Protein AF-A0A8S0U1Q3-F1 (afdb_monomer_lite)

InterPro domains:
  IPR002132 Large ribosomal subunit protein uL5 [PTHR11994] (1-74)
  IPR022803 Large ribosomal subunit protein uL5 domain superfamily [G3DSA:3.30.1440.10] (1-74)
  IPR022803 Large ribosomal subunit protein uL5 domain superfamily [SSF55282] (2-72)
  IPR031309 Large ribosomal subunit protein uL5, C-terminal [PF00673] (2-58)

Radius of gyration: 16.84 Å; chains: 1; bounding box: 45×20×43 Å

Sequence (74 aa):
MQLLESGLKVKEYELLRRNFSETGCFGFGIQEHIDLGIKYDPSTGIYDMDFYVVLECPGYRVGHRSRCNSRIGI

Foldseek 3Di:
DLQVVLVCVLVVVDDDPVQADPQRKGKDKDQFCVSSVDDDDPVVDTGIDMDIGDDDDPPCVLCVDPPNRDDDDD

Structure (mmCIF, N/CA/C/O backbone):
data_AF-A0A8S0U1Q3-F1
#
_entry.id   AF-A0A8S0U1Q3-F1
#
loop_
_atom_site.group_PDB
_atom_site.id
_atom_site.type_symbol
_atom_site.label_atom_id
_atom_site.label_alt_id
_atom_site.label_comp_id
_atom_site.label_asym_id
_atom_site.label_entity_id
_atom_site.label_seq_id
_atom_site.pdbx_PDB_ins_code
_atom_site.Cartn_x
_atom_site.Cartn_y
_atom_site.Cartn_z
_atom_site.occupancy
_atom_site.B_iso_or_equiv
_atom_site.auth_seq_id
_atom_site.auth_comp_id
_atom_site.auth_asym_id
_atom_site.auth_atom_id
_atom_site.pdbx_PDB_model_num
ATOM 1 N N . MET A 1 1 ? -3.410 9.857 -3.296 1.00 69.19 1 MET A N 1
ATOM 2 C CA . MET A 1 1 ? -2.561 10.045 -2.097 1.00 69.19 1 MET A CA 1
ATOM 3 C C . MET A 1 1 ? -3.377 9.935 -0.815 1.00 69.19 1 MET A C 1
ATOM 5 O O . MET A 1 1 ? -3.038 9.090 -0.008 1.00 69.19 1 MET A O 1
ATOM 9 N N . GLN A 1 2 ? -4.491 10.666 -0.681 1.00 82.38 2 GLN A N 1
ATOM 10 C CA . GLN A 1 2 ? -5.333 10.668 0.532 1.00 82.38 2 GLN A CA 1
ATOM 11 C C . GLN A 1 2 ? -5.731 9.274 1.055 1.00 82.38 2 GLN A C 1
ATOM 13 O O . GLN A 1 2 ? -5.634 9.029 2.247 1.00 82.38 2 GLN A O 1
ATOM 18 N N . LEU A 1 3 ? -6.114 8.335 0.179 1.00 85.81 3 LEU A N 1
ATOM 19 C CA . LEU A 1 3 ? -6.513 6.985 0.606 1.00 85.81 3 LEU A CA 1
ATOM 20 C C . LEU A 1 3 ? -5.367 6.194 1.261 1.00 85.81 3 LEU A C 1
ATOM 22 O O . LEU A 1 3 ? -5.573 5.535 2.275 1.00 85.81 3 LEU A O 1
ATOM 26 N N . LEU A 1 4 ? -4.162 6.272 0.690 1.00 87.88 4 LEU A N 1
ATOM 27 C CA . LEU A 1 4 ? -2.990 5.576 1.223 1.00 87.88 4 LEU A CA 1
ATOM 28 C C . LEU A 1 4 ? -2.551 6.188 2.556 1.00 87.88 4 LEU A C 1
ATOM 30 O O . LEU A 1 4 ? -2.215 5.459 3.480 1.00 87.88 4 LEU A O 1
ATOM 34 N N . GLU A 1 5 ? -2.581 7.515 2.657 1.00 89.62 5 GLU A N 1
ATOM 35 C CA . GLU A 1 5 ? -2.253 8.242 3.885 1.00 89.62 5 GLU A CA 1
ATOM 36 C C . GLU A 1 5 ? -3.221 7.893 5.022 1.00 89.62 5 GLU A C 1
ATOM 38 O O . GLU A 1 5 ? -2.778 7.540 6.114 1.00 89.62 5 GLU A O 1
ATOM 43 N N . SER A 1 6 ? -4.532 7.884 4.752 1.00 88.62 6 SER A N 1
ATOM 44 C CA . SER A 1 6 ? -5.535 7.413 5.712 1.00 88.62 6 SER A CA 1
ATOM 45 C C . SER A 1 6 ? -5.284 5.963 6.124 1.00 88.62 6 SER A C 1
ATOM 47 O O . SER A 1 6 ? -5.285 5.663 7.312 1.00 88.62 6 SER A O 1
ATOM 49 N N . GLY A 1 7 ? -5.009 5.068 5.168 1.00 89.31 7 GLY A N 1
ATOM 50 C CA . GLY A 1 7 ? -4.749 3.658 5.465 1.00 89.31 7 GLY A CA 1
ATOM 51 C C . GLY A 1 7 ? -3.485 3.429 6.302 1.00 89.31 7 GLY A C 1
ATOM 52 O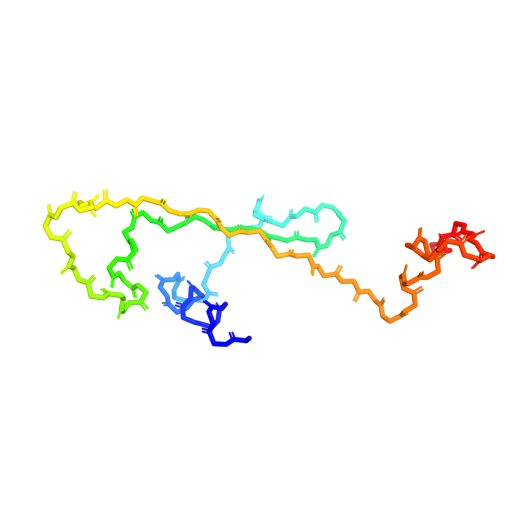 O . GLY A 1 7 ? -3.499 2.625 7.231 1.00 89.31 7 GLY A O 1
ATOM 53 N N . LEU A 1 8 ? -2.408 4.170 6.029 1.00 90.81 8 LEU A N 1
ATOM 54 C CA . LEU A 1 8 ? -1.175 4.113 6.822 1.00 90.81 8 LEU A CA 1
ATOM 55 C C . LEU A 1 8 ? -1.369 4.689 8.225 1.00 90.81 8 LEU A C 1
ATOM 57 O O . LEU A 1 8 ? -0.806 4.158 9.179 1.00 90.81 8 LEU A O 1
ATOM 61 N N . LYS A 1 9 ? -2.203 5.723 8.370 1.00 90.31 9 LYS A N 1
ATOM 62 C CA . LYS A 1 9 ? -2.549 6.293 9.674 1.00 90.31 9 LYS A CA 1
ATOM 63 C C . LYS A 1 9 ? -3.273 5.286 10.572 1.00 90.31 9 LYS A C 1
ATOM 65 O O . LYS A 1 9 ? -2.971 5.235 11.758 1.00 90.31 9 LYS A O 1
ATOM 70 N N . VAL A 1 10 ? -4.164 4.461 10.013 1.00 89.56 10 VAL A N 1
ATOM 71 C CA . VAL A 1 10 ? -4.836 3.362 10.743 1.00 89.56 10 VAL A CA 1
ATOM 72 C C . VAL A 1 10 ? -3.833 2.313 11.234 1.00 89.56 10 VAL A C 1
ATOM 74 O O . VAL A 1 10 ? -4.034 1.693 12.272 1.00 89.56 10 VAL A O 1
ATOM 77 N N . LYS A 1 11 ? -2.723 2.131 10.515 1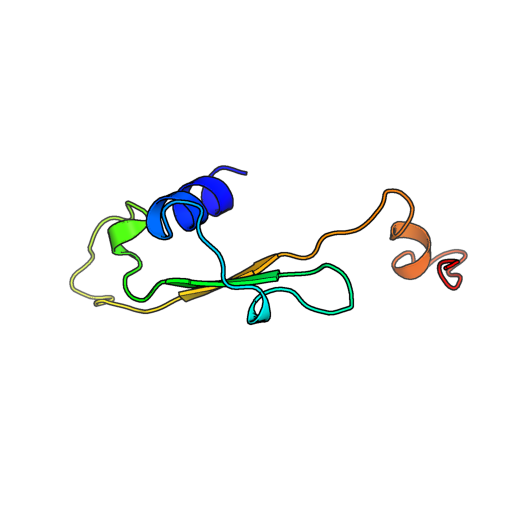.00 89.38 11 LYS A N 1
ATOM 78 C CA . LYS A 1 11 ? -1.613 1.254 10.916 1.00 89.38 11 LYS A CA 1
ATOM 79 C C . LYS A 1 11 ? -0.531 1.954 11.736 1.00 89.38 11 LYS A C 1
ATOM 81 O O . LYS A 1 11 ? 0.549 1.397 11.878 1.00 89.38 11 LYS A O 1
ATOM 86 N N . GLU A 1 12 ? -0.786 3.165 12.231 1.00 90.50 12 GLU A N 1
ATOM 87 C CA . GLU A 1 12 ? 0.185 3.958 13.001 1.00 90.50 12 GLU A CA 1
ATOM 88 C C . GLU A 1 12 ? 1.524 4.167 12.267 1.00 90.50 12 GLU A C 1
ATOM 90 O O . GLU A 1 12 ? 2.558 4.408 12.879 1.00 90.50 12 GLU A O 1
ATOM 95 N N . TYR A 1 13 ? 1.504 4.106 10.930 1.00 90.56 13 TYR A N 1
ATOM 96 C CA . TYR A 1 13 ? 2.689 4.121 10.067 1.00 90.56 13 TYR A CA 1
ATOM 97 C C . TYR A 1 13 ? 3.685 2.974 10.314 1.00 90.56 13 TYR A C 1
ATOM 99 O O . TYR A 1 13 ? 4.819 3.031 9.834 1.00 90.56 13 TYR A O 1
ATOM 107 N N . GLU A 1 14 ? 3.263 1.902 10.983 1.00 91.75 14 GLU A N 1
ATOM 108 C CA . GLU A 1 14 ? 4.079 0.719 11.221 1.00 91.75 14 GLU A CA 1
ATOM 109 C C . GLU A 1 14 ? 3.699 -0.425 10.274 1.00 91.75 14 GLU A C 1
ATOM 111 O O . GLU A 1 14 ? 2.544 -0.838 10.154 1.00 91.75 14 GLU A O 1
ATOM 116 N N . LEU A 1 15 ? 4.704 -0.973 9.590 1.00 92.19 15 LEU A N 1
ATOM 117 C CA . LEU A 1 15 ? 4.561 -2.128 8.708 1.00 92.19 15 LEU A CA 1
ATOM 118 C C . LEU A 1 15 ? 5.638 -3.159 9.028 1.00 92.19 15 LEU A C 1
ATOM 120 O O . LEU A 1 15 ? 6.806 -2.832 9.243 1.00 92.19 15 LEU A O 1
ATOM 124 N N . LEU A 1 16 ? 5.257 -4.435 9.016 1.00 92.44 16 LEU A N 1
ATOM 125 C CA . LEU A 1 16 ? 6.200 -5.523 9.246 1.00 92.44 16 LEU A CA 1
ATOM 126 C C . LEU A 1 16 ? 7.041 -5.763 7.992 1.00 92.44 16 LEU A C 1
ATOM 128 O O . LEU A 1 16 ? 6.566 -5.642 6.866 1.00 92.44 16 LEU A O 1
ATOM 132 N N . ARG A 1 17 ? 8.282 -6.225 8.173 1.00 91.94 17 ARG A N 1
ATOM 133 C CA . ARG A 1 17 ? 9.190 -6.520 7.051 1.00 91.94 17 ARG A CA 1
ATOM 134 C C . ARG A 1 17 ? 8.608 -7.520 6.040 1.00 91.94 17 ARG A C 1
ATOM 136 O O . ARG A 1 17 ? 8.874 -7.402 4.853 1.00 91.94 17 ARG A O 1
ATOM 143 N N . ARG A 1 18 ? 7.779 -8.465 6.497 1.00 92.62 18 ARG A N 1
ATOM 144 C CA . ARG A 1 18 ? 7.102 -9.464 5.646 1.00 92.62 18 ARG A CA 1
ATOM 145 C C . ARG A 1 18 ? 6.076 -8.874 4.673 1.00 92.62 18 ARG A C 1
ATOM 147 O O . ARG A 1 18 ? 5.683 -9.549 3.734 1.00 92.62 18 ARG A O 1
ATOM 154 N N . ASN A 1 19 ? 5.612 -7.650 4.922 1.00 91.56 19 ASN A N 1
ATOM 155 C CA . ASN A 1 19 ? 4.653 -6.961 4.062 1.00 91.56 19 ASN A CA 1
ATOM 156 C C . ASN A 1 19 ? 5.310 -6.379 2.805 1.00 91.56 19 ASN A C 1
ATOM 158 O O . ASN A 1 19 ? 4.600 -5.975 1.886 1.00 91.56 19 ASN A O 1
ATOM 162 N N . PHE A 1 20 ? 6.644 -6.340 2.763 1.00 94.38 20 PHE A N 1
ATOM 163 C CA . PHE A 1 20 ? 7.416 -5.883 1.619 1.00 94.38 20 PHE A CA 1
ATOM 164 C C . PHE A 1 20 ? 7.806 -7.073 0.746 1.00 94.38 20 PHE A C 1
ATOM 166 O O . PHE A 1 20 ? 8.391 -8.050 1.215 1.00 94.38 20 PHE A O 1
ATOM 173 N N . SER A 1 21 ? 7.475 -6.974 -0.536 1.00 93.19 21 SER A N 1
ATOM 174 C CA . SER A 1 21 ? 7.858 -7.942 -1.560 1.00 93.19 21 SER A CA 1
ATOM 175 C C . SER A 1 21 ? 9.270 -7.679 -2.082 1.00 93.19 21 SER A C 1
ATOM 177 O O . SER A 1 21 ? 9.787 -6.563 -2.000 1.00 93.19 21 SER A O 1
ATOM 179 N N . GLU A 1 22 ? 9.880 -8.699 -2.684 1.00 89.44 22 GLU A N 1
ATOM 180 C CA . GLU A 1 22 ? 11.209 -8.597 -3.303 1.00 89.44 22 GLU A CA 1
ATOM 181 C C . GLU A 1 22 ? 11.246 -7.608 -4.479 1.00 89.44 22 GLU A C 1
ATOM 183 O O . GLU A 1 22 ? 12.286 -7.022 -4.763 1.00 89.44 22 GLU A O 1
ATOM 188 N N . THR A 1 23 ? 10.104 -7.372 -5.134 1.00 86.44 23 THR A N 1
ATOM 189 C CA . THR A 1 23 ? 9.966 -6.412 -6.239 1.00 86.44 23 THR A CA 1
ATOM 190 C C . THR A 1 23 ? 9.822 -4.961 -5.768 1.00 86.44 23 THR A C 1
ATOM 192 O O . THR A 1 23 ? 9.690 -4.066 -6.597 1.00 86.44 23 THR A O 1
ATOM 195 N N . GLY A 1 24 ? 9.833 -4.704 -4.453 1.00 86.56 24 GLY A N 1
ATOM 196 C CA . GLY A 1 24 ? 9.702 -3.361 -3.877 1.00 86.56 24 GLY A CA 1
ATOM 197 C C . GLY A 1 24 ? 8.258 -2.884 -3.695 1.00 86.56 24 GLY A C 1
ATOM 198 O O . GLY A 1 24 ? 8.036 -1.769 -3.233 1.00 86.56 24 GLY A O 1
ATOM 199 N N . CYS A 1 25 ? 7.267 -3.720 -4.011 1.00 92.88 25 CYS A N 1
ATOM 200 C CA . CYS A 1 25 ? 5.861 -3.457 -3.698 1.00 92.88 25 CYS A CA 1
ATOM 201 C C . CYS A 1 25 ? 5.554 -3.847 -2.247 1.00 92.88 25 CYS A C 1
ATOM 203 O O . CYS A 1 25 ? 6.238 -4.699 -1.670 1.00 92.88 25 CYS A O 1
ATOM 205 N N . PHE A 1 26 ? 4.503 -3.283 -1.663 1.00 94.62 26 PHE A N 1
ATOM 206 C CA . PHE A 1 26 ? 4.072 -3.648 -0.313 1.00 94.62 26 PHE A CA 1
ATOM 207 C C . PHE A 1 26 ? 2.555 -3.632 -0.188 1.00 94.62 26 PHE A C 1
ATOM 209 O O . PHE A 1 26 ? 1.861 -3.002 -0.982 1.00 94.62 26 PHE A O 1
ATOM 216 N N . GLY A 1 27 ? 2.031 -4.321 0.820 1.00 93.88 27 GLY A N 1
ATOM 217 C CA . GLY A 1 27 ? 0.598 -4.333 1.086 1.00 93.88 27 GLY A CA 1
ATOM 218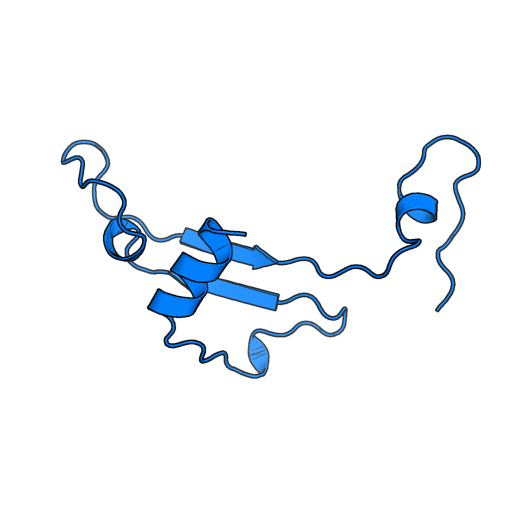 C C . GLY A 1 27 ? 0.268 -4.482 2.560 1.00 93.88 27 GLY A C 1
ATOM 219 O O . GLY A 1 27 ? 1.079 -4.971 3.348 1.00 93.88 27 GLY A O 1
ATOM 220 N N . PHE A 1 28 ? -0.924 -4.046 2.943 1.00 93.38 28 PHE A N 1
ATOM 221 C CA . PHE A 1 28 ? -1.435 -4.149 4.304 1.00 93.38 28 PHE A CA 1
ATOM 222 C C . PHE A 1 28 ? -2.960 -4.254 4.297 1.00 93.38 28 PHE A C 1
ATOM 224 O O . PHE A 1 28 ? -3.620 -3.654 3.455 1.00 93.38 28 PHE A O 1
ATOM 231 N N . GLY A 1 29 ? -3.505 -5.006 5.251 1.00 91.56 29 GLY A N 1
ATOM 232 C CA . GLY A 1 29 ? -4.947 -5.171 5.429 1.00 91.56 29 GLY A CA 1
ATOM 233 C C . GLY A 1 29 ? -5.487 -4.321 6.574 1.00 91.56 29 GLY A C 1
ATOM 234 O O . GLY A 1 29 ? -4.829 -4.172 7.610 1.00 91.56 29 GLY A O 1
ATOM 235 N N . ILE A 1 30 ? -6.685 -3.779 6.396 1.00 90.25 30 ILE A N 1
ATOM 236 C CA . ILE A 1 30 ? -7.477 -3.074 7.402 1.00 90.25 30 ILE A CA 1
ATOM 237 C C . ILE A 1 30 ? -8.698 -3.940 7.709 1.00 90.25 30 ILE A C 1
ATOM 239 O O . ILE A 1 30 ? -9.418 -4.318 6.793 1.00 90.25 30 ILE A O 1
ATOM 243 N N . GLN A 1 31 ? -8.920 -4.256 8.984 1.00 86.19 31 GLN A N 1
ATOM 244 C CA . GLN A 1 31 ? -10.058 -5.083 9.401 1.00 86.19 31 GLN A CA 1
ATOM 245 C C . GLN A 1 31 ? -11.375 -4.306 9.358 1.00 86.19 31 GLN A C 1
ATOM 247 O O . GLN A 1 31 ? -12.395 -4.846 8.965 1.00 86.19 31 GLN A O 1
ATOM 252 N N . GLU A 1 32 ? -11.369 -3.017 9.692 1.00 87.00 32 GLU A N 1
ATOM 253 C CA . GLU A 1 32 ? -12.595 -2.224 9.704 1.00 87.00 32 GLU A CA 1
ATOM 254 C C . GLU A 1 32 ? -12.457 -1.011 8.790 1.00 87.00 32 GLU A C 1
ATOM 256 O O . GLU A 1 32 ? -11.700 -0.078 9.052 1.00 87.00 32 GLU A O 1
ATOM 261 N N . HIS A 1 33 ? -13.232 -0.974 7.706 1.00 84.19 33 HIS A N 1
ATOM 262 C CA . HIS A 1 33 ? -13.263 0.204 6.832 1.00 84.19 33 HIS A CA 1
ATOM 263 C C . HIS A 1 33 ? -13.778 1.481 7.531 1.00 84.19 33 HIS A C 1
ATOM 265 O O . HIS A 1 33 ? -13.631 2.576 6.987 1.00 84.19 33 HIS A O 1
ATOM 271 N N . ILE A 1 34 ? -14.385 1.365 8.717 1.00 85.69 34 ILE A N 1
ATOM 272 C CA . ILE A 1 34 ? -14.836 2.505 9.527 1.00 85.69 34 ILE A CA 1
ATOM 273 C C . ILE A 1 34 ? -13.635 3.364 9.952 1.00 85.69 34 ILE A C 1
ATOM 275 O O . ILE A 1 34 ? -13.729 4.593 9.942 1.00 85.69 34 ILE A O 1
ATOM 279 N N . ASP A 1 35 ? -12.480 2.743 10.209 1.00 83.00 35 ASP A N 1
ATOM 280 C CA . ASP A 1 35 ? -11.244 3.439 10.588 1.00 83.00 35 ASP A CA 1
ATOM 281 C C . ASP A 1 35 ? -10.710 4.356 9.476 1.00 83.00 35 ASP A C 1
ATOM 283 O O . ASP A 1 35 ? -9.997 5.327 9.736 1.00 83.00 35 ASP A O 1
ATOM 287 N N . LEU A 1 36 ? -11.101 4.104 8.221 1.00 82.25 36 LEU A N 1
ATOM 288 C CA . LEU A 1 36 ? -10.781 4.965 7.077 1.00 82.25 36 LEU A CA 1
ATOM 289 C C . LEU A 1 36 ? -11.627 6.254 7.042 1.00 82.25 36 LEU A C 1
ATOM 291 O O . LEU A 1 36 ? -11.414 7.096 6.167 1.00 82.25 36 LEU A O 1
ATOM 295 N N . GLY A 1 37 ? -12.579 6.429 7.967 1.00 78.69 37 GLY A N 1
ATOM 296 C CA . GLY A 1 37 ? -13.467 7.593 8.041 1.00 78.69 37 GLY A CA 1
ATOM 297 C C . GLY A 1 37 ? -14.660 7.532 7.083 1.00 78.69 37 GLY A C 1
ATOM 298 O O . GLY A 1 37 ? -15.299 8.553 6.815 1.00 78.69 37 GLY A O 1
ATOM 299 N N . ILE A 1 38 ? -14.962 6.349 6.544 1.00 82.69 38 ILE A N 1
ATOM 300 C CA . ILE A 1 38 ? -16.138 6.115 5.704 1.00 82.69 38 ILE A CA 1
ATOM 301 C C . ILE A 1 38 ? -17.373 6.050 6.611 1.00 82.69 38 ILE A C 1
ATOM 303 O O . ILE A 1 38 ? -17.340 5.457 7.688 1.00 82.69 38 ILE A O 1
ATOM 307 N N . LYS A 1 39 ? -18.477 6.680 6.188 1.00 82.50 39 LYS A N 1
ATOM 308 C CA . LYS A 1 39 ? -19.731 6.623 6.946 1.00 82.50 39 LYS A CA 1
ATOM 309 C C . LYS A 1 39 ? -20.212 5.180 7.054 1.00 82.50 39 LYS A C 1
ATOM 311 O O . LYS A 1 39 ? -20.311 4.486 6.047 1.00 82.50 39 LYS A O 1
ATOM 316 N N . TYR A 1 40 ? -20.577 4.792 8.269 1.00 82.69 40 TYR A N 1
ATOM 317 C CA . TYR A 1 40 ? -21.246 3.528 8.522 1.00 82.69 40 TYR A CA 1
ATOM 318 C C . TYR A 1 40 ? -22.625 3.511 7.850 1.00 82.69 40 TYR A C 1
ATOM 320 O O . TYR A 1 40 ? -23.448 4.398 8.091 1.00 82.69 40 TYR A O 1
ATOM 328 N N . ASP A 1 41 ? -22.868 2.491 7.030 1.00 82.75 41 ASP A N 1
ATOM 329 C C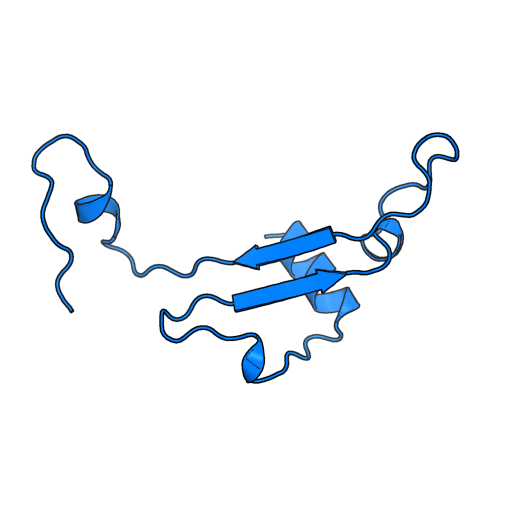A . ASP A 1 41 ? -24.178 2.164 6.476 1.00 82.75 41 ASP A CA 1
ATOM 330 C C . ASP A 1 41 ? -24.600 0.779 7.013 1.00 82.75 41 ASP A C 1
ATOM 332 O O . ASP A 1 41 ? -23.912 -0.214 6.747 1.00 82.75 41 ASP A O 1
ATOM 336 N N . PRO A 1 42 ? -25.708 0.685 7.778 1.00 83.75 42 PRO A N 1
ATOM 337 C CA . PRO A 1 42 ? -26.186 -0.574 8.351 1.00 83.75 42 PRO A CA 1
ATOM 338 C C . PRO A 1 42 ? -26.489 -1.661 7.313 1.00 83.75 42 PRO A C 1
ATOM 340 O O . PRO A 1 42 ? -26.526 -2.837 7.666 1.00 83.75 42 PRO A O 1
ATOM 343 N N . SER A 1 43 ? -26.740 -1.284 6.055 1.00 87.38 43 SER A N 1
ATOM 344 C CA . SER A 1 43 ? -27.035 -2.234 4.979 1.00 87.38 43 SER A CA 1
ATOM 345 C C . SER A 1 43 ? -25.792 -2.972 4.471 1.00 87.38 43 SER A C 1
ATOM 347 O O . SER A 1 43 ? -25.889 -4.133 4.077 1.00 87.38 43 SER A O 1
ATOM 349 N N . THR A 1 44 ? -24.626 -2.326 4.520 1.00 82.31 44 THR A N 1
ATOM 350 C CA . THR A 1 44 ? -23.351 -2.860 4.017 1.00 82.31 44 THR A CA 1
ATOM 351 C C . THR A 1 44 ? -22.597 -3.662 5.077 1.00 82.31 44 THR A C 1
ATOM 353 O O . THR A 1 44 ? -21.873 -4.594 4.738 1.00 82.31 44 THR A O 1
ATOM 356 N N . GLY A 1 45 ? -22.778 -3.324 6.358 1.00 83.31 45 GLY A N 1
ATOM 357 C CA 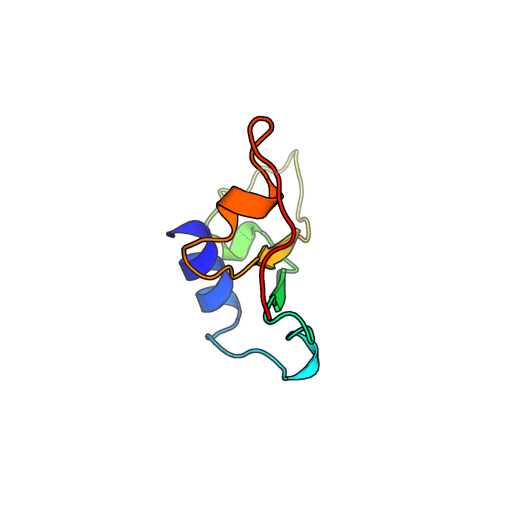. GLY A 1 45 ? -22.083 -3.971 7.475 1.00 83.31 45 GLY A CA 1
ATOM 358 C C . GLY A 1 45 ? -20.606 -3.573 7.594 1.00 83.31 45 GLY A C 1
ATOM 359 O O . GLY A 1 45 ? -20.130 -2.703 6.871 1.00 83.31 45 GLY A O 1
ATOM 360 N N . ILE A 1 46 ? -19.888 -4.188 8.543 1.00 87.50 46 ILE A N 1
ATOM 361 C CA . ILE A 1 46 ? -18.436 -4.019 8.734 1.00 87.50 46 ILE A CA 1
ATOM 362 C C . ILE A 1 46 ? -17.720 -4.994 7.807 1.00 87.50 46 ILE A C 1
ATOM 364 O O . ILE A 1 46 ? -18.088 -6.166 7.740 1.00 87.50 46 ILE A O 1
ATOM 368 N N . TYR A 1 47 ? -16.719 -4.503 7.088 1.00 86.56 47 TYR A N 1
ATOM 369 C CA . TYR A 1 47 ? -15.940 -5.316 6.169 1.00 86.56 47 TYR A CA 1
ATOM 370 C C . TYR A 1 47 ? -14.472 -4.902 6.165 1.00 86.56 47 TYR A C 1
ATOM 372 O O . TYR A 1 47 ? -14.149 -3.711 6.292 1.00 86.56 47 TYR A O 1
ATOM 380 N N . ASP A 1 48 ? -13.643 -5.923 5.980 1.00 88.81 48 ASP A N 1
ATOM 381 C CA . ASP A 1 48 ? -12.197 -5.865 5.859 1.00 88.81 48 ASP A CA 1
ATOM 382 C C . ASP A 1 48 ? -11.799 -5.465 4.427 1.00 88.81 48 ASP A C 1
ATOM 384 O O . ASP A 1 48 ? -12.503 -5.740 3.450 1.00 88.81 48 ASP A O 1
ATOM 388 N N . MET A 1 49 ? -10.643 -4.821 4.290 1.00 89.31 49 MET A N 1
ATOM 389 C CA . MET A 1 49 ? -10.055 -4.435 3.010 1.00 89.31 49 MET A CA 1
ATOM 390 C C . MET A 1 49 ? -8.554 -4.708 2.996 1.00 89.31 49 MET A C 1
ATOM 392 O O . MET A 1 49 ? -7.854 -4.385 3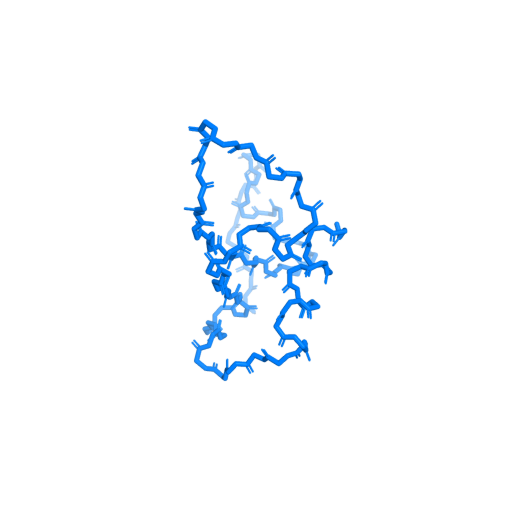.953 1.00 89.31 49 MET A O 1
ATOM 396 N N . ASP A 1 50 ? -8.038 -5.168 1.860 1.00 90.88 50 ASP A N 1
ATOM 397 C CA . ASP A 1 50 ? -6.602 -5.284 1.621 1.00 90.88 50 ASP A CA 1
ATOM 398 C C . ASP A 1 50 ? -6.110 -4.213 0.646 1.00 90.88 50 ASP A C 1
ATOM 400 O O . ASP A 1 50 ? -6.680 -3.995 -0.424 1.00 90.88 50 ASP A O 1
ATOM 404 N N . PHE A 1 51 ? -5.006 -3.561 1.004 1.00 90.62 51 PHE A N 1
ATOM 405 C CA . PHE A 1 51 ? -4.304 -2.607 0.158 1.00 90.62 51 PHE A CA 1
ATOM 406 C C . PHE A 1 51 ? -3.036 -3.241 -0.396 1.00 90.62 51 PHE A C 1
ATOM 408 O O . PHE A 1 51 ? -2.225 -3.791 0.350 1.00 90.62 51 PHE A O 1
ATOM 415 N N . TYR A 1 52 ? -2.827 -3.096 -1.702 1.00 93.44 52 TYR A N 1
ATOM 416 C CA . TYR A 1 52 ? -1.576 -3.442 -2.365 1.00 93.44 52 TYR A CA 1
ATOM 417 C C . TYR A 1 52 ? -1.063 -2.235 -3.145 1.00 93.44 52 TYR A C 1
ATOM 419 O O . TYR A 1 52 ? -1.762 -1.677 -3.992 1.00 93.44 52 TYR A O 1
ATOM 427 N N . VAL A 1 53 ? 0.155 -1.812 -2.827 1.00 93.31 53 VAL A N 1
ATOM 428 C CA . VAL A 1 53 ? 0.801 -0.629 -3.383 1.00 93.31 53 VAL A CA 1
ATOM 429 C C . VAL A 1 53 ? 1.961 -1.072 -4.260 1.00 93.31 53 VAL A C 1
ATOM 431 O O . VAL A 1 53 ? 2.918 -1.698 -3.796 1.00 93.31 53 VAL A O 1
ATOM 434 N N . VAL A 1 54 ? 1.872 -0.706 -5.536 1.00 92.88 54 VAL A N 1
ATOM 435 C CA . VAL A 1 54 ? 2.913 -0.948 -6.533 1.00 92.88 54 VAL A CA 1
ATOM 436 C C . VAL A 1 54 ? 3.798 0.289 -6.629 1.00 92.88 54 VAL A C 1
ATOM 438 O O . VAL A 1 54 ? 3.315 1.383 -6.924 1.00 92.88 54 VAL A O 1
ATOM 441 N N . LEU A 1 55 ? 5.090 0.114 -6.357 1.00 91.00 55 LEU A N 1
ATOM 442 C CA . LEU A 1 55 ? 6.103 1.151 -6.529 1.00 91.00 55 LEU A CA 1
ATOM 443 C C . LEU A 1 55 ? 6.881 0.868 -7.813 1.00 91.00 55 LEU A C 1
ATOM 445 O O . LEU A 1 55 ? 7.466 -0.201 -7.962 1.00 91.00 55 LEU A O 1
ATOM 449 N N . GLU A 1 56 ? 6.909 1.834 -8.728 1.00 90.75 56 GLU A N 1
ATOM 450 C CA . GLU A 1 56 ? 7.640 1.734 -9.992 1.00 90.75 56 GLU A CA 1
ATOM 451 C C . GLU A 1 56 ? 8.550 2.944 -10.187 1.00 90.75 56 GLU A C 1
ATOM 453 O O . GLU A 1 56 ? 8.192 4.083 -9.870 1.00 90.75 56 GLU A O 1
ATOM 458 N N . CYS A 1 57 ? 9.729 2.705 -10.760 1.00 89.19 57 CYS A N 1
ATOM 459 C CA . CYS A 1 57 ? 10.615 3.784 -11.170 1.00 89.19 57 CYS A CA 1
ATOM 460 C C . CYS A 1 57 ? 10.073 4.485 -12.432 1.00 89.19 57 CYS A C 1
ATOM 462 O O . CYS A 1 57 ? 9.467 3.845 -13.303 1.00 89.19 57 CYS A O 1
ATOM 464 N N . PRO A 1 58 ? 10.354 5.789 -12.615 1.00 89.00 58 PRO A N 1
ATOM 465 C CA . PRO A 1 58 ? 10.111 6.458 -13.887 1.00 89.00 58 PRO A CA 1
ATOM 466 C C . PRO A 1 58 ? 10.792 5.694 -15.034 1.00 89.00 58 PRO A C 1
ATOM 468 O O . PRO A 1 58 ? 11.988 5.426 -14.983 1.00 89.00 58 PRO A O 1
ATOM 471 N N . GLY A 1 59 ? 10.031 5.326 -16.069 1.00 90.19 59 GLY A N 1
ATOM 472 C CA . GLY A 1 59 ? 10.529 4.538 -17.210 1.00 90.19 59 GLY A CA 1
ATOM 473 C C . GLY A 1 59 ? 9.847 3.179 -17.399 1.00 90.19 59 GLY A C 1
ATOM 474 O O . GLY A 1 59 ? 9.882 2.638 -18.506 1.00 90.19 59 GLY A O 1
ATOM 475 N N . TYR A 1 60 ? 9.114 2.685 -16.395 1.00 91.38 60 TYR A N 1
ATOM 476 C CA . TYR A 1 60 ? 8.373 1.415 -16.479 1.00 91.38 60 TYR A CA 1
ATOM 477 C C . TYR A 1 60 ? 7.312 1.379 -17.592 1.00 91.38 60 TYR A C 1
ATOM 479 O O . TYR A 1 60 ? 7.002 0.321 -18.140 1.00 91.38 60 TYR A O 1
ATOM 487 N N . ARG A 1 61 ? 6.854 2.547 -18.072 1.00 92.75 61 ARG A N 1
ATOM 488 C CA . ARG A 1 61 ? 5.967 2.666 -19.245 1.00 92.75 61 ARG A CA 1
ATOM 489 C C . ARG A 1 61 ? 6.467 1.896 -20.477 1.00 92.75 61 ARG A C 1
ATOM 491 O O . ARG A 1 61 ? 5.649 1.481 -21.295 1.00 92.75 61 ARG A O 1
ATOM 498 N N . VAL A 1 62 ? 7.778 1.710 -20.637 1.00 93.44 62 VAL A N 1
ATOM 499 C CA . VAL A 1 62 ? 8.375 0.962 -21.757 1.00 93.44 62 VAL A CA 1
ATOM 500 C C . VAL A 1 62 ? 7.901 -0.499 -21.811 1.00 93.44 62 VAL A C 1
ATOM 502 O O . VAL A 1 62 ? 7.714 -1.022 -22.911 1.00 93.44 62 VAL A O 1
ATOM 505 N N . GLY A 1 63 ? 7.633 -1.119 -20.656 1.00 92.38 63 GLY A N 1
ATOM 506 C CA . GLY A 1 63 ? 7.078 -2.473 -20.568 1.00 92.38 63 GLY A CA 1
ATOM 507 C C . GLY A 1 63 ? 5.562 -2.545 -20.794 1.00 92.38 63 GLY A C 1
ATOM 508 O O . GLY A 1 63 ? 5.065 -3.580 -21.224 1.00 92.38 63 GLY A O 1
ATOM 509 N N . HIS A 1 64 ? 4.829 -1.448 -20.565 1.00 92.38 64 HIS A N 1
ATOM 510 C CA . HIS A 1 64 ? 3.361 -1.403 -20.684 1.00 92.38 64 HIS A CA 1
ATOM 511 C C . HIS A 1 64 ? 2.846 -0.869 -22.030 1.00 92.38 64 HIS A C 1
ATOM 513 O O . HIS A 1 64 ? 1.697 -1.107 -22.400 1.00 92.38 64 HIS A O 1
ATOM 519 N N . ARG A 1 65 ? 3.651 -0.089 -22.764 1.00 94.25 65 ARG A N 1
ATOM 520 C CA . ARG A 1 65 ? 3.226 0.525 -24.033 1.00 94.25 65 ARG A CA 1
ATOM 521 C C . ARG A 1 65 ? 3.067 -0.523 -25.137 1.00 94.25 65 ARG A C 1
ATOM 523 O O . ARG A 1 65 ? 3.897 -1.408 -25.266 1.00 94.25 65 ARG A O 1
ATOM 530 N N . SER A 1 66 ? 2.056 -0.366 -25.994 1.00 95.00 66 SER A N 1
ATOM 531 C CA . SER A 1 66 ? 1.854 -1.255 -27.153 1.00 95.00 66 SER A CA 1
ATOM 532 C C . SER A 1 66 ? 2.910 -1.042 -28.248 1.00 95.00 66 SER A C 1
ATOM 534 O O . SER A 1 66 ? 3.498 -1.997 -28.749 1.00 95.00 66 SER A O 1
ATOM 536 N N . ARG A 1 67 ? 3.200 0.217 -28.607 1.00 94.94 67 ARG A N 1
ATOM 537 C CA . ARG A 1 67 ? 4.189 0.539 -29.646 1.00 94.94 67 ARG A CA 1
ATOM 538 C C . ARG A 1 67 ? 5.607 0.530 -29.078 1.00 94.94 67 ARG A C 1
ATOM 540 O O . ARG A 1 67 ? 5.872 1.232 -28.102 1.00 94.94 67 ARG A O 1
ATOM 547 N N . CYS A 1 68 ? 6.519 -0.177 -29.748 1.00 93.44 68 CYS A N 1
ATOM 548 C CA . CYS A 1 68 ? 7.927 -0.304 -29.350 1.00 93.44 68 CYS A CA 1
ATOM 549 C C . CYS A 1 68 ? 8.070 -0.800 -27.901 1.00 93.44 68 CYS A C 1
ATOM 551 O O . CYS A 1 68 ? 8.810 -0.205 -27.108 1.00 93.44 68 CYS A O 1
ATOM 553 N N . ASN A 1 69 ? 7.307 -1.830 -27.532 1.00 95.19 69 ASN A N 1
ATOM 554 C CA . ASN A 1 69 ? 7.471 -2.492 -26.245 1.00 95.19 69 ASN A CA 1
ATOM 555 C C . ASN A 1 69 ? 8.876 -3.103 -26.151 1.00 95.19 69 ASN A C 1
ATOM 557 O O . ASN A 1 69 ? 9.424 -3.617 -27.125 1.00 95.19 69 ASN A O 1
ATOM 561 N N . SER A 1 70 ? 9.490 -3.014 -24.980 1.00 93.88 70 SER A N 1
ATOM 562 C CA . SER A 1 70 ? 10.761 -3.685 -24.725 1.00 93.88 70 SER A CA 1
ATOM 563 C C . SER A 1 70 ? 10.875 -4.032 -23.251 1.00 93.88 70 SER A C 1
ATOM 565 O O . SER A 1 70 ? 10.201 -3.442 -22.405 1.00 93.88 70 SER A O 1
ATOM 567 N N . ARG A 1 71 ? 11.733 -5.004 -22.935 1.00 91.38 71 ARG A N 1
ATOM 568 C CA . ARG A 1 71 ? 12.008 -5.374 -21.547 1.00 91.38 71 ARG A CA 1
ATOM 569 C C . ARG A 1 71 ? 12.652 -4.190 -20.822 1.00 91.38 71 ARG A C 1
ATOM 571 O O . ARG A 1 71 ? 13.539 -3.538 -21.371 1.00 91.38 71 ARG A O 1
ATOM 578 N N . ILE A 1 72 ? 12.183 -3.918 -19.609 1.00 88.88 72 ILE A N 1
ATOM 579 C CA . ILE A 1 72 ? 12.777 -2.915 -18.723 1.00 88.88 72 ILE A CA 1
ATOM 580 C C . ILE A 1 72 ? 14.123 -3.474 -18.246 1.00 88.88 72 ILE A C 1
ATOM 582 O O . ILE A 1 72 ? 14.202 -4.641 -17.853 1.00 88.88 72 ILE A O 1
ATOM 586 N N . GLY A 1 73 ? 15.181 -2.673 -18.373 1.00 83.00 73 GLY A N 1
ATOM 587 C CA . GLY A 1 73 ? 16.510 -3.031 -17.884 1.00 83.00 73 GLY A CA 1
ATOM 588 C C . GLY A 1 73 ? 16.523 -3.077 -16.359 1.00 83.00 73 GLY A C 1
ATOM 589 O O . GLY A 1 73 ? 15.837 -2.278 -15.723 1.00 83.00 73 GLY A O 1
ATOM 590 N N . ILE A 1 74 ? 17.269 -4.034 -15.812 1.00 68.00 74 ILE A N 1
ATOM 591 C CA . ILE A 1 74 ? 17.580 -4.118 -14.381 1.00 68.00 74 ILE A CA 1
ATOM 592 C C . ILE A 1 74 ? 18.777 -3.210 -14.114 1.00 68.00 74 ILE A C 1
ATOM 594 O O . ILE A 1 74 ? 19.722 -3.275 -14.936 1.00 68.00 74 ILE A O 1
#

pLDDT: mean 88.8, std 5.17, range [68.0, 95.19]

Secondary structure (DSSP, 8-state):
-HHHHHHHHHTTT---GGGB-TTS-EEEEES-GGGGTPPP-TTT----EEEEE----TTTHHHH-STT--PPP-

Organism: NCBI:txid158383